Protein AF-A0A975DLK1-F1 (afdb_monomer)

pLDDT: mean 75.95, std 11.39, range [41.94, 92.88]

Foldseek 3Di:
DDPVVVVVVVVVVLVVVLVVVLVVLVVVQPDVVVLVVVVVVVVVVVVVCCVVPVVLVVDPVSVVVVVVVVVVSVVVVVVSVVSNVVSVVVNVVSVD

Radius of gyration: 23.78 Å; Cα contacts (8 Å, |Δi|>4): 17; chains: 1; bounding box: 50×14×73 Å

Mean predicted aligned error: 11.83 Å

Structure (mmCIF, N/CA/C/O backbone):
data_AF-A0A975DLK1-F1
#
_entry.id   AF-A0A975DLK1-F1
#
loop_
_atom_site.group_PDB
_atom_site.id
_atom_site.type_symbol
_atom_site.label_atom_id
_atom_site.label_alt_id
_atom_site.label_comp_id
_atom_site.label_asym_id
_atom_site.label_entity_id
_atom_site.label_seq_id
_atom_site.pdbx_PDB_ins_code
_atom_site.Cartn_x
_atom_site.Cartn_y
_atom_site.Cartn_z
_atom_site.occupancy
_atom_site.B_iso_or_equiv
_atom_site.auth_seq_id
_atom_site.auth_comp_id
_atom_site.auth_asym_id
_atom_site.auth_atom_id
_atom_site.pdbx_PDB_model_num
ATOM 1 N N . MET A 1 1 ? -32.291 2.868 49.845 1.00 41.94 1 MET A N 1
ATOM 2 C CA . MET A 1 1 ? -31.581 3.753 48.899 1.00 41.94 1 MET A CA 1
ATOM 3 C C . MET A 1 1 ? -30.773 2.830 48.024 1.00 41.94 1 MET A C 1
ATOM 5 O O . MET A 1 1 ? -29.782 2.279 48.485 1.00 41.94 1 MET A O 1
ATOM 9 N N . ASP A 1 2 ? -31.329 2.544 46.852 1.00 47.72 2 ASP A N 1
ATOM 10 C CA . ASP A 1 2 ? -30.982 1.384 46.041 1.00 47.72 2 ASP A CA 1
ATOM 11 C C . ASP A 1 2 ? -29.667 1.603 45.308 1.00 47.72 2 ASP A C 1
ATOM 13 O O . ASP A 1 2 ? -29.549 2.458 44.430 1.00 47.72 2 ASP A O 1
ATOM 17 N N . VAL A 1 3 ? -28.675 0.805 45.696 1.00 53.81 3 VAL A N 1
ATOM 18 C CA . VAL A 1 3 ? -27.354 0.719 45.062 1.00 53.81 3 VAL A CA 1
ATOM 19 C C . VAL A 1 3 ? -27.501 0.462 43.548 1.00 53.81 3 VAL A C 1
ATOM 21 O O . VAL A 1 3 ? -26.759 1.028 42.748 1.00 53.81 3 VAL A O 1
ATOM 24 N N . GLU A 1 4 ? -28.567 -0.240 43.141 1.00 53.50 4 GLU A N 1
ATOM 25 C CA . GLU A 1 4 ? -28.936 -0.511 41.743 1.00 53.50 4 GLU A CA 1
ATOM 26 C C . GLU A 1 4 ? -29.233 0.747 40.903 1.00 53.50 4 GLU A C 1
ATOM 28 O O . GLU A 1 4 ? -28.996 0.756 39.694 1.00 53.50 4 GLU A O 1
ATOM 33 N N . HIS A 1 5 ? -29.724 1.838 41.505 1.00 50.31 5 HIS A N 1
ATOM 34 C CA . HIS A 1 5 ? -30.007 3.085 40.777 1.00 50.31 5 HIS A CA 1
ATOM 35 C C . HIS A 1 5 ? -28.762 3.949 40.538 1.00 50.3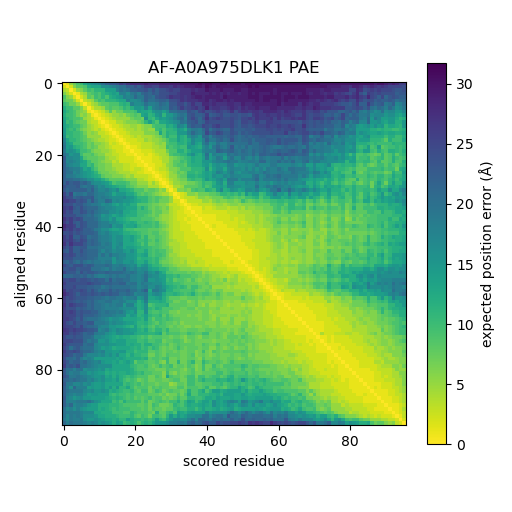1 5 HIS A C 1
ATOM 37 O O . HIS A 1 5 ? -28.789 4.829 39.678 1.00 50.31 5 HIS A O 1
ATOM 43 N N . ILE A 1 6 ? -27.664 3.684 41.253 1.00 53.56 6 ILE A N 1
ATOM 44 C CA . ILE A 1 6 ? -26.379 4.379 41.084 1.00 53.56 6 ILE A CA 1
ATOM 45 C C . ILE A 1 6 ? -25.476 3.610 40.106 1.00 53.56 6 ILE A C 1
ATOM 47 O O . ILE A 1 6 ? -24.743 4.222 39.332 1.00 53.56 6 ILE A O 1
ATOM 51 N N . GLU A 1 7 ? -25.573 2.281 40.064 1.00 55.41 7 GLU A N 1
ATOM 52 C CA . GLU A 1 7 ? -24.777 1.437 39.162 1.00 55.41 7 GLU A CA 1
ATOM 53 C C . GLU A 1 7 ? -25.205 1.545 37.692 1.00 55.41 7 GLU A C 1
ATOM 55 O O . GLU A 1 7 ? -24.357 1.586 36.798 1.00 55.41 7 GLU A O 1
ATOM 60 N N . ALA A 1 8 ? -26.508 1.664 37.420 1.00 58.56 8 ALA A N 1
ATOM 61 C CA . ALA A 1 8 ? -27.032 1.795 36.061 1.00 58.56 8 ALA A CA 1
ATOM 62 C C . ALA A 1 8 ? -26.461 3.002 35.274 1.00 58.56 8 ALA A C 1
ATOM 64 O O . ALA A 1 8 ? -25.985 2.798 34.154 1.00 58.56 8 ALA A O 1
ATOM 65 N N . PRO A 1 9 ? -26.439 4.245 35.803 1.00 60.88 9 PRO A N 1
ATOM 66 C CA . PRO A 1 9 ? -25.856 5.382 35.088 1.00 60.88 9 PRO A CA 1
ATOM 67 C C . PRO A 1 9 ? -24.333 5.273 34.921 1.00 60.88 9 PRO A C 1
ATOM 69 O O . PRO A 1 9 ? -23.816 5.700 33.889 1.00 60.88 9 PRO A O 1
ATOM 72 N N . ILE A 1 10 ? -23.616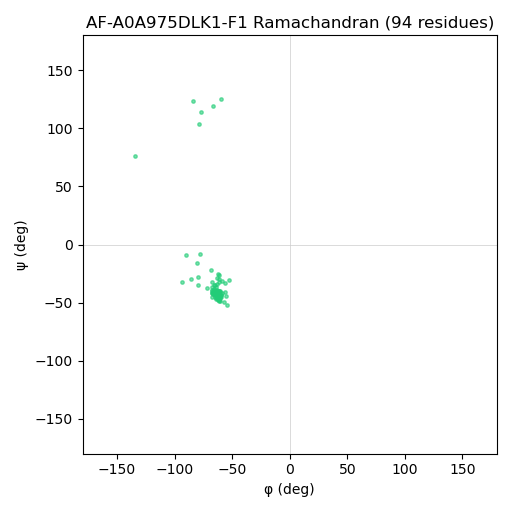 4.658 35.868 1.00 61.31 10 ILE A N 1
ATOM 73 C CA . ILE A 1 10 ? -22.161 4.435 35.772 1.00 61.31 10 ILE A CA 1
ATOM 74 C C . ILE A 1 10 ? -21.845 3.431 34.653 1.00 61.31 10 ILE A C 1
ATOM 76 O O . ILE A 1 10 ? -20.994 3.699 33.804 1.00 61.31 10 ILE A O 1
ATOM 80 N N . LEU A 1 11 ? -22.593 2.327 34.584 1.00 61.66 11 LEU A N 1
ATOM 81 C CA . LEU A 1 11 ? -22.468 1.310 33.534 1.00 61.66 11 LEU A CA 1
ATOM 82 C C . LEU A 1 11 ? -22.818 1.852 32.141 1.00 61.66 11 LEU A C 1
ATOM 84 O O . LEU A 1 11 ? -22.192 1.479 31.147 1.00 61.66 11 LEU A O 1
ATOM 88 N N . ILE A 1 12 ? -23.811 2.741 32.046 1.00 63.69 12 ILE A N 1
ATOM 89 C CA . ILE A 1 12 ? -24.166 3.410 30.786 1.00 63.69 12 ILE A CA 1
ATOM 90 C C . ILE A 1 12 ? -23.046 4.363 30.357 1.00 63.69 12 ILE A C 1
ATOM 92 O O . ILE A 1 12 ? -22.681 4.382 29.181 1.00 63.69 12 ILE A O 1
ATOM 96 N N . HIS A 1 13 ? -22.461 5.107 31.297 1.00 69.38 13 HIS A N 1
ATOM 97 C CA . HIS A 1 13 ? -21.377 6.039 31.007 1.00 69.38 13 HIS A CA 1
ATOM 98 C C 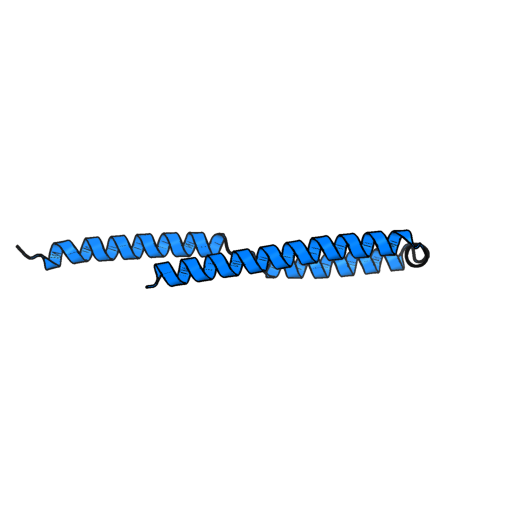. HIS A 1 13 ? -20.091 5.317 30.575 1.00 69.38 13 HIS A C 1
ATOM 100 O O . HIS A 1 13 ? -19.448 5.728 29.608 1.00 69.38 13 HIS A O 1
ATOM 106 N N . GLU A 1 14 ? -19.750 4.187 31.204 1.00 68.19 14 GLU A N 1
ATOM 107 C CA . GLU A 1 14 ? -18.653 3.323 30.749 1.00 68.19 14 GLU A CA 1
ATOM 108 C C . GLU A 1 14 ? -18.899 2.758 29.348 1.00 68.19 14 GLU A C 1
ATOM 110 O O . GLU A 1 14 ? -17.997 2.785 28.509 1.00 68.19 14 GLU A O 1
ATOM 115 N N . LYS A 1 15 ? -20.120 2.290 29.055 1.00 66.81 15 LYS A N 1
ATOM 116 C CA . LYS A 1 15 ? -20.476 1.790 27.718 1.00 66.81 15 LYS A CA 1
ATOM 117 C C . LYS A 1 15 ? -20.381 2.874 26.647 1.00 66.81 15 LYS A C 1
ATOM 119 O O . LYS A 1 15 ? -19.844 2.602 25.576 1.00 66.81 15 LYS A O 1
ATOM 124 N N . GLN A 1 16 ? -20.836 4.092 26.937 1.00 70.69 16 GLN A N 1
ATOM 125 C CA . GLN A 1 16 ? -20.713 5.236 26.026 1.00 70.69 16 GLN A CA 1
ATOM 126 C C . GLN A 1 16 ? -19.249 5.610 25.783 1.00 70.69 16 GLN A C 1
ATOM 128 O O . GLN A 1 16 ? -18.845 5.839 24.646 1.00 70.69 16 GLN A O 1
ATOM 133 N N . LYS A 1 17 ? -18.424 5.606 26.834 1.00 71.56 17 LYS A N 1
ATOM 134 C CA . LYS A 1 17 ? -16.989 5.889 26.727 1.00 71.56 17 LYS A CA 1
ATOM 135 C C . LYS A 1 17 ? -16.257 4.813 25.918 1.00 71.56 17 LYS A C 1
ATOM 137 O O . LYS A 1 17 ? -15.421 5.141 25.080 1.00 71.56 17 LYS A O 1
ATOM 142 N N . LYS A 1 18 ? -16.616 3.536 26.109 1.00 67.88 18 LYS A N 1
ATOM 143 C CA . LYS A 1 18 ? -16.122 2.423 25.286 1.00 67.88 18 LYS A CA 1
ATOM 144 C C . LYS A 1 18 ? -16.562 2.566 23.820 1.00 67.88 18 LYS A C 1
ATOM 146 O O . LYS A 1 18 ? -15.755 2.331 22.928 1.00 67.88 18 LYS A O 1
ATOM 151 N N . GLN A 1 19 ? -17.798 2.991 23.554 1.00 65.56 19 GLN A N 1
ATOM 152 C CA . GLN A 1 19 ? -18.286 3.234 22.190 1.00 65.56 19 GLN A CA 1
ATOM 153 C C . GLN A 1 19 ? -17.555 4.386 21.489 1.00 65.56 19 GLN A C 1
ATOM 155 O O . GLN A 1 19 ? -17.147 4.213 20.346 1.00 65.56 19 GLN A O 1
ATOM 160 N N . ALA A 1 20 ? -17.317 5.504 22.177 1.00 73.50 20 ALA A N 1
ATOM 161 C CA . ALA A 1 20 ? -16.555 6.625 21.622 1.00 73.50 20 ALA A CA 1
ATOM 162 C C . ALA A 1 20 ? -15.112 6.219 21.266 1.00 73.50 20 ALA A C 1
ATOM 164 O O . ALA A 1 20 ? -14.613 6.550 20.194 1.00 73.50 20 ALA A O 1
ATOM 165 N N . LEU A 1 21 ? -14.465 5.420 22.125 1.00 67.94 21 LEU A N 1
ATOM 166 C CA . LEU A 1 21 ? -13.138 4.858 21.851 1.00 67.94 21 LEU A CA 1
ATOM 167 C C . LEU A 1 21 ? -13.151 3.919 20.638 1.00 67.94 21 LEU A C 1
ATOM 169 O O . LEU A 1 21 ? -12.244 3.960 19.812 1.00 67.94 21 LEU A O 1
ATOM 173 N N . VAL A 1 22 ? -14.183 3.084 20.507 1.00 69.19 22 VAL A N 1
ATOM 174 C CA . VAL A 1 22 ? -14.378 2.221 19.334 1.00 69.19 22 VAL A CA 1
ATOM 175 C C . VAL A 1 22 ? -14.508 3.038 18.048 1.00 69.19 22 VAL A C 1
ATOM 177 O O . VAL A 1 22 ? -13.884 2.684 17.049 1.00 69.19 22 VAL A O 1
ATOM 180 N N . GLU A 1 23 ? -15.269 4.130 18.072 1.00 71.69 23 GLU A N 1
ATOM 181 C CA . GLU A 1 23 ? -15.423 5.037 16.931 1.00 71.69 23 GLU A CA 1
ATOM 182 C C . GLU A 1 23 ? -14.097 5.700 16.538 1.00 71.69 23 GLU A C 1
ATOM 184 O O . GLU A 1 23 ? -13.745 5.723 15.357 1.00 71.69 23 GLU A O 1
ATOM 189 N N . GLU A 1 24 ? -13.308 6.166 17.511 1.00 71.06 24 GLU A N 1
ATOM 190 C CA . GLU A 1 24 ? -11.964 6.699 17.253 1.00 71.06 24 GLU A CA 1
ATOM 191 C C . GLU A 1 24 ? -11.035 5.636 16.642 1.00 71.06 24 GLU A C 1
ATOM 193 O O . GLU A 1 24 ? -10.284 5.916 15.703 1.00 71.06 24 GLU A O 1
ATOM 198 N N . PHE A 1 25 ? -11.111 4.386 17.108 1.00 67.25 25 PHE A N 1
ATOM 199 C CA . PHE A 1 25 ? -10.335 3.282 16.538 1.00 67.25 25 PHE A CA 1
ATOM 200 C C . PHE A 1 25 ? -10.766 2.914 15.115 1.00 67.25 25 PHE A C 1
ATOM 202 O O . PHE A 1 25 ? -9.907 2.591 14.288 1.00 67.25 25 PHE A O 1
ATOM 209 N N . GLU A 1 26 ? -12.063 2.971 14.801 1.00 67.00 26 GLU A N 1
ATOM 210 C CA . GLU A 1 26 ? -12.545 2.783 13.431 1.00 67.00 26 GLU A CA 1
ATOM 211 C C . GLU A 1 26 ? -12.050 3.891 12.500 1.00 67.00 26 GLU A C 1
ATOM 213 O O . GLU A 1 26 ? -11.616 3.590 11.385 1.00 67.00 26 GLU A O 1
ATOM 218 N N . GLN A 1 27 ? -12.028 5.146 12.959 1.00 70.25 27 GLN A N 1
ATOM 219 C CA . GLN A 1 27 ? -11.476 6.262 12.185 1.00 70.25 27 GLN A CA 1
ATOM 220 C C . GLN A 1 27 ? -9.968 6.121 11.938 1.00 70.25 27 GLN A C 1
ATOM 222 O O . GLN A 1 27 ? -9.476 6.472 10.865 1.00 70.25 27 GLN A O 1
ATOM 227 N N . LEU A 1 28 ? -9.228 5.563 12.900 1.00 67.44 28 LEU A N 1
ATOM 228 C CA . LEU A 1 28 ? -7.787 5.308 12.789 1.00 67.44 28 LEU A CA 1
ATOM 229 C C . LEU A 1 28 ? -7.446 4.073 11.942 1.00 67.44 28 LEU A C 1
ATOM 231 O O . LEU A 1 28 ? -6.268 3.831 11.652 1.00 67.44 28 LEU A O 1
ATOM 235 N N . ARG A 1 29 ? -8.441 3.275 11.537 1.00 66.12 29 ARG A N 1
ATOM 236 C CA . ARG A 1 29 ? -8.215 2.053 10.769 1.00 66.12 29 ARG A CA 1
ATOM 237 C C . ARG A 1 29 ? -7.668 2.402 9.380 1.00 66.12 29 ARG A C 1
ATOM 239 O O . ARG A 1 29 ? -8.356 3.057 8.594 1.00 66.12 29 ARG A O 1
ATOM 246 N N . PRO A 1 30 ? -6.458 1.943 9.011 1.00 63.94 30 PRO A N 1
ATOM 247 C CA . PRO A 1 30 ? -5.910 2.241 7.699 1.00 63.94 30 PRO A CA 1
ATOM 248 C C . PRO A 1 30 ? -6.824 1.718 6.583 1.00 63.94 30 PRO A C 1
ATOM 250 O O . PRO A 1 30 ? -7.189 0.540 6.523 1.00 63.94 30 PRO A O 1
ATOM 253 N N . ASN A 1 31 ? -7.199 2.634 5.691 1.00 68.56 31 ASN A N 1
ATOM 254 C CA . ASN A 1 31 ? -8.251 2.434 4.707 1.00 68.56 31 ASN A CA 1
ATOM 255 C C . ASN A 1 31 ? -7.745 1.593 3.521 1.00 68.56 31 ASN A C 1
ATOM 257 O O . ASN A 1 31 ? -7.039 2.086 2.637 1.00 68.56 31 ASN A O 1
ATOM 261 N N . TRP A 1 32 ? -8.118 0.311 3.480 1.00 66.81 32 TRP A N 1
ATOM 262 C CA . TRP A 1 32 ? -7.682 -0.630 2.434 1.00 66.81 32 TRP A CA 1
ATOM 263 C C . TRP A 1 32 ? -8.078 -0.159 1.024 1.00 66.81 32 TRP A C 1
ATOM 265 O O . TRP A 1 32 ? -7.334 -0.372 0.067 1.00 66.81 32 TRP A O 1
ATOM 275 N N . LYS A 1 33 ? -9.203 0.562 0.898 1.00 73.12 33 LYS A N 1
ATOM 276 C CA . LYS A 1 33 ? -9.666 1.150 -0.371 1.00 73.12 33 LYS A CA 1
ATOM 277 C C . LYS A 1 33 ? -8.657 2.151 -0.938 1.00 73.12 33 LYS A C 1
ATOM 279 O O . LYS A 1 33 ? -8.389 2.135 -2.135 1.00 73.12 33 LYS A O 1
ATOM 284 N N . GLY A 1 34 ? -8.058 2.973 -0.074 1.00 73.50 34 GLY A N 1
ATOM 285 C CA . GLY A 1 34 ? -7.032 3.937 -0.471 1.00 73.50 34 GLY A CA 1
ATOM 286 C C . GLY A 1 34 ? -5.761 3.251 -0.968 1.00 73.50 34 GLY A C 1
ATOM 287 O O . GLY A 1 34 ? -5.182 3.670 -1.967 1.00 73.50 34 GLY A O 1
ATOM 288 N N . ASN A 1 35 ? -5.365 2.148 -0.325 1.00 73.06 35 ASN A N 1
ATOM 289 C CA . ASN A 1 35 ? -4.203 1.381 -0.766 1.00 73.06 35 ASN A CA 1
ATOM 290 C C . ASN A 1 35 ? -4.454 0.694 -2.119 1.00 73.06 35 ASN A C 1
ATOM 292 O O . ASN A 1 35 ? -3.596 0.750 -2.993 1.00 73.06 35 ASN A O 1
ATOM 296 N N . LEU A 1 36 ? -5.646 0.119 -2.322 1.00 78.06 36 LEU A N 1
ATOM 297 C CA . LEU A 1 36 ? -6.036 -0.496 -3.594 1.00 78.06 36 LEU A CA 1
ATOM 298 C C . LEU A 1 36 ? -6.034 0.526 -4.741 1.00 78.06 36 LEU A C 1
ATOM 300 O O . LEU A 1 36 ? -5.457 0.267 -5.795 1.00 78.06 36 LEU A O 1
ATOM 304 N N . LEU A 1 37 ? -6.626 1.705 -4.520 1.00 84.56 37 LEU A N 1
ATOM 305 C CA . LEU A 1 37 ? -6.658 2.783 -5.510 1.00 84.56 37 LEU A CA 1
ATOM 306 C C . LEU A 1 37 ? -5.241 3.252 -5.872 1.00 84.56 37 LEU A C 1
ATOM 308 O O . LEU A 1 37 ? -4.940 3.462 -7.045 1.00 84.56 37 LEU A O 1
ATOM 312 N N . ARG A 1 38 ? -4.349 3.357 -4.877 1.00 80.44 38 ARG A N 1
ATOM 313 C CA . ARG A 1 38 ? -2.941 3.720 -5.082 1.00 80.44 38 ARG A CA 1
ATOM 314 C C . ARG A 1 38 ? -2.198 2.666 -5.910 1.00 80.44 38 ARG A C 1
ATOM 316 O O . ARG A 1 38 ? -1.457 3.038 -6.813 1.00 80.44 38 ARG A O 1
ATOM 323 N N . THR A 1 39 ? -2.426 1.373 -5.662 1.00 81.00 39 THR A N 1
ATOM 324 C CA . THR A 1 39 ? -1.826 0.283 -6.453 1.00 81.00 39 THR A CA 1
ATOM 325 C C . THR A 1 39 ? -2.309 0.296 -7.902 1.00 81.00 39 THR A C 1
ATOM 327 O O . THR A 1 39 ? -1.491 0.226 -8.816 1.00 81.00 39 THR A O 1
ATOM 330 N N . VAL A 1 40 ? -3.618 0.436 -8.129 1.00 87.88 40 VAL A N 1
ATOM 331 C CA . VAL A 1 40 ? -4.184 0.522 -9.487 1.00 87.88 40 VAL A CA 1
ATOM 332 C C . VAL A 1 40 ? -3.659 1.763 -10.212 1.00 87.88 40 VAL A C 1
ATOM 334 O O . VAL A 1 40 ? -3.222 1.665 -11.356 1.00 87.88 40 VAL A O 1
ATOM 337 N N . GLY A 1 41 ? -3.625 2.915 -9.536 1.00 89.19 41 GLY A N 1
ATOM 338 C CA . GLY A 1 41 ? -3.072 4.153 -10.087 1.00 89.19 41 GLY A CA 1
ATOM 339 C C . GLY A 1 41 ? -1.594 4.032 -10.460 1.00 89.19 41 GLY A C 1
ATOM 340 O O . GLY A 1 41 ? -1.189 4.501 -11.524 1.00 89.19 41 GLY A O 1
ATOM 341 N N . MET A 1 42 ? -0.795 3.350 -9.636 1.00 86.25 42 MET A N 1
ATOM 342 C CA . MET A 1 42 ? 0.612 3.083 -9.932 1.00 86.25 42 MET A CA 1
ATOM 343 C C . MET A 1 42 ? 0.769 2.190 -11.170 1.00 86.25 42 MET A C 1
ATOM 345 O O . MET A 1 42 ? 1.549 2.531 -12.055 1.00 86.25 42 MET A O 1
ATOM 349 N N . LEU A 1 43 ? 0.001 1.099 -11.281 1.00 87.62 43 LEU A N 1
ATOM 350 C CA . LEU A 1 43 ? 0.044 0.204 -12.446 1.00 87.62 43 LEU A CA 1
ATOM 351 C C . LEU A 1 43 ? -0.369 0.915 -13.740 1.00 87.62 43 LEU A C 1
ATOM 353 O O . LEU A 1 43 ? 0.298 0.765 -14.760 1.00 87.62 43 LEU A O 1
ATOM 357 N N . MET A 1 44 ? -1.425 1.729 -13.691 1.00 92.88 44 MET A N 1
ATOM 358 C CA . MET A 1 44 ? -1.868 2.538 -14.831 1.00 92.88 44 MET A CA 1
ATOM 359 C C . MET A 1 44 ? -0.814 3.564 -15.253 1.00 92.88 44 MET A C 1
ATOM 361 O O . MET A 1 44 ? -0.530 3.700 -16.441 1.00 92.88 44 MET A O 1
ATOM 365 N N . SER A 1 45 ? -0.199 4.254 -14.288 1.00 88.31 45 SER A N 1
ATOM 366 C CA . SER A 1 45 ? 0.877 5.217 -14.561 1.00 88.31 45 SER A CA 1
ATOM 367 C C . SER A 1 45 ? 2.086 4.529 -15.195 1.00 88.31 45 SER A C 1
ATOM 369 O O . SER A 1 45 ? 2.660 5.034 -16.155 1.00 88.31 45 SER A O 1
ATOM 371 N N . MET A 1 46 ? 2.433 3.340 -14.697 1.00 84.94 46 MET A N 1
ATOM 372 C CA . MET A 1 46 ? 3.500 2.508 -15.242 1.00 84.94 46 MET A CA 1
ATOM 373 C C . MET A 1 46 ? 3.207 2.110 -16.696 1.00 84.94 46 MET A C 1
ATOM 375 O O . MET A 1 46 ? 4.060 2.274 -17.563 1.00 84.94 46 MET A O 1
ATOM 379 N N . ALA A 1 47 ? 1.989 1.638 -16.976 1.00 88.75 47 ALA A N 1
ATOM 380 C CA . ALA A 1 47 ? 1.564 1.245 -18.318 1.00 88.75 47 ALA A CA 1
ATOM 381 C C . ALA A 1 47 ? 1.593 2.425 -19.305 1.00 88.75 47 ALA A C 1
ATOM 383 O O . ALA A 1 47 ? 2.086 2.276 -20.421 1.00 88.75 47 ALA A O 1
ATOM 384 N N . LEU A 1 48 ? 1.135 3.608 -18.879 1.00 92.25 48 LEU A N 1
ATOM 385 C CA . LEU A 1 48 ? 1.206 4.838 -19.673 1.00 92.25 48 LEU A CA 1
ATOM 386 C C . LEU A 1 48 ? 2.648 5.244 -19.996 1.00 92.25 48 LEU A C 1
ATOM 388 O O . LEU A 1 48 ? 2.941 5.598 -21.136 1.00 92.25 48 LEU A O 1
ATOM 392 N N . LEU A 1 49 ? 3.550 5.175 -19.012 1.00 87.19 49 LEU A N 1
ATOM 393 C CA . LEU A 1 49 ? 4.963 5.498 -19.214 1.00 87.19 49 LEU A CA 1
ATOM 394 C C . LEU A 1 49 ? 5.634 4.541 -20.199 1.00 87.19 49 LEU A C 1
ATOM 396 O O . LEU A 1 49 ? 6.365 4.999 -21.069 1.00 87.19 49 LEU A O 1
ATOM 400 N N . VAL A 1 50 ? 5.355 3.239 -20.100 1.00 87.06 50 VAL A N 1
ATOM 401 C CA . VAL A 1 50 ? 5.888 2.237 -21.037 1.00 87.06 50 VAL A CA 1
ATOM 402 C C . VAL A 1 50 ? 5.333 2.439 -22.446 1.00 87.06 50 VAL A C 1
ATOM 404 O O . VAL A 1 50 ? 6.069 2.293 -23.417 1.00 87.06 50 VAL A O 1
ATOM 407 N N . TRP A 1 51 ? 4.055 2.802 -22.570 1.00 89.81 51 TRP A N 1
ATOM 408 C CA . TRP A 1 51 ? 3.438 3.076 -23.866 1.00 89.81 51 TRP A CA 1
ATOM 409 C C . TRP A 1 51 ? 4.018 4.328 -24.541 1.00 89.81 51 TRP A C 1
ATOM 411 O O . TRP A 1 51 ? 4.276 4.310 -25.741 1.00 89.81 51 TRP A O 1
ATOM 421 N N . MET A 1 52 ? 4.255 5.398 -23.777 1.00 91.75 52 MET A N 1
ATOM 422 C CA . MET A 1 52 ? 4.786 6.662 -24.300 1.00 91.75 52 MET A CA 1
ATOM 423 C C . MET A 1 52 ? 6.308 6.626 -24.524 1.00 91.75 52 MET A C 1
ATOM 425 O O . MET A 1 52 ? 6.800 7.226 -25.476 1.00 91.75 52 MET A O 1
ATOM 429 N N . TYR A 1 53 ? 7.051 5.923 -23.667 1.00 88.69 53 TYR A N 1
ATOM 430 C CA . TYR A 1 53 ? 8.512 5.840 -23.697 1.00 88.69 53 TYR A CA 1
ATOM 431 C C . TYR A 1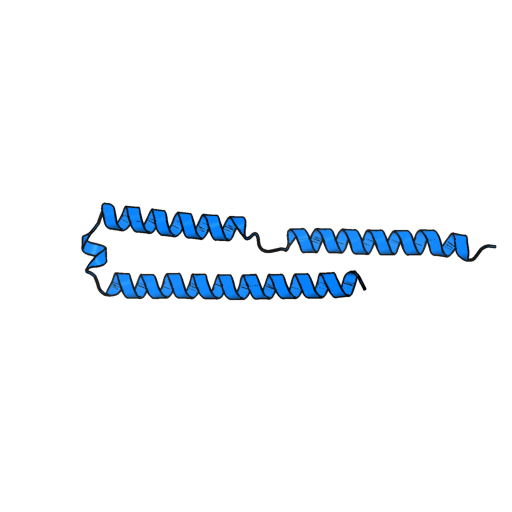 53 ? 8.982 4.384 -23.529 1.00 88.69 53 TYR A C 1
ATOM 433 O O . TYR A 1 53 ? 9.474 4.000 -22.461 1.00 88.69 53 TYR A O 1
ATOM 441 N N . PRO A 1 54 ? 8.872 3.554 -24.581 1.00 84.25 54 PRO A N 1
ATOM 442 C CA . PRO A 1 54 ? 9.214 2.131 -24.504 1.00 84.25 54 PRO A CA 1
ATOM 443 C C . PRO A 1 54 ? 10.695 1.884 -24.173 1.00 84.25 54 PRO A C 1
ATOM 445 O O . PRO A 1 54 ? 11.040 0.875 -23.560 1.00 84.25 54 PRO A O 1
ATOM 448 N N . GLU A 1 55 ? 11.576 2.835 -24.493 1.00 85.69 55 GLU A N 1
ATOM 449 C CA . GLU A 1 55 ? 13.015 2.764 -24.213 1.00 85.69 55 GLU A CA 1
ATOM 450 C C . GLU A 1 55 ? 13.346 2.669 -22.715 1.00 85.69 55 GLU A C 1
ATOM 452 O O . GLU A 1 55 ? 14.368 2.090 -22.342 1.00 85.69 55 GLU A O 1
ATOM 457 N N . ILE A 1 56 ? 12.467 3.170 -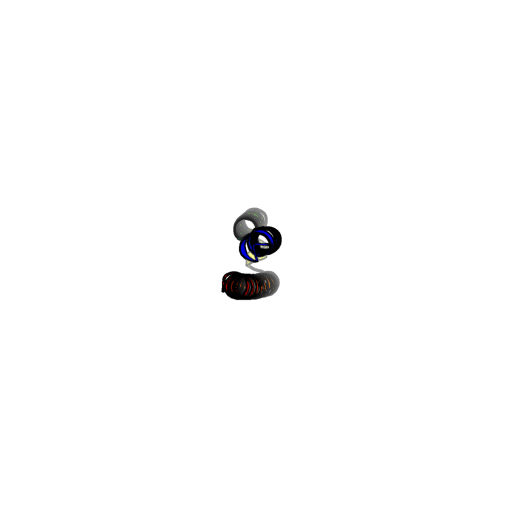21.838 1.00 82.56 56 ILE A N 1
ATOM 458 C CA . ILE A 1 56 ? 12.655 3.123 -20.380 1.00 82.56 56 ILE A CA 1
ATOM 459 C C . ILE A 1 56 ? 12.729 1.673 -19.885 1.00 82.56 56 ILE A C 1
ATOM 461 O O . ILE A 1 56 ? 13.475 1.376 -18.949 1.00 82.56 56 ILE A O 1
ATOM 465 N N . VAL A 1 57 ? 12.020 0.746 -20.537 1.00 80.56 57 VAL A N 1
ATOM 466 C CA . VAL A 1 57 ? 12.024 -0.681 -20.175 1.00 80.56 57 VAL A CA 1
ATOM 467 C C . VAL A 1 57 ? 13.376 -1.331 -20.470 1.00 80.56 57 VAL A C 1
ATOM 469 O O . VAL A 1 57 ? 13.728 -2.334 -19.864 1.00 80.56 57 VAL A O 1
ATOM 472 N N . HIS A 1 58 ? 14.187 -0.763 -21.357 1.00 82.81 58 HIS A N 1
ATOM 473 C CA . HIS A 1 58 ? 15.506 -1.312 -21.666 1.00 82.81 58 HIS A CA 1
ATOM 474 C C . HIS A 1 58 ? 16.617 -0.752 -20.768 1.00 82.81 58 HIS A C 1
ATOM 476 O O . HIS A 1 58 ? 17.730 -1.276 -20.776 1.00 82.81 58 HIS A O 1
ATOM 482 N N . GLN A 1 59 ? 16.334 0.275 -19.961 1.00 86.50 59 GLN A N 1
ATOM 483 C CA . GLN A 1 59 ? 17.327 0.885 -19.082 1.00 86.50 59 GLN A CA 1
ATOM 484 C C . GLN A 1 59 ? 17.454 0.118 -17.753 1.00 86.50 59 GLN A C 1
ATOM 486 O O . GLN A 1 59 ? 16.485 0.034 -17.007 1.00 86.50 59 GLN A O 1
ATOM 491 N N . PRO A 1 60 ? 18.6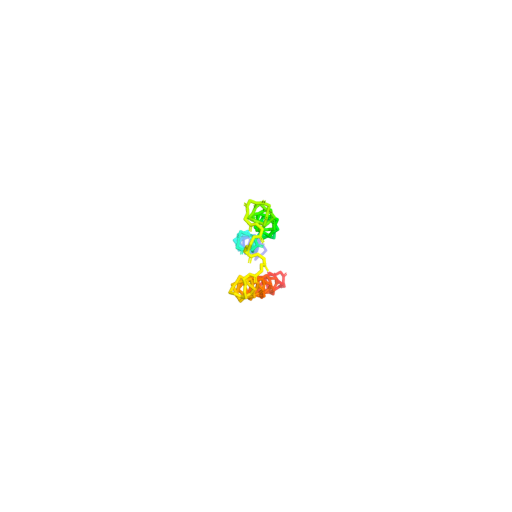48 -0.360 -17.360 1.00 85.44 60 PRO A N 1
ATOM 492 C CA . PRO A 1 60 ? 18.850 -1.065 -16.087 1.00 85.44 60 PRO A CA 1
ATOM 493 C C . PRO A 1 60 ? 18.410 -0.256 -14.854 1.00 85.44 60 PRO A C 1
ATOM 495 O O . PRO A 1 60 ? 17.919 -0.809 -13.871 1.00 85.44 60 PRO A O 1
ATOM 498 N N . ILE A 1 61 ? 18.553 1.070 -14.920 1.00 86.50 61 ILE A N 1
ATOM 499 C CA . ILE A 1 61 ? 18.175 2.005 -13.852 1.00 86.50 61 ILE A CA 1
ATOM 500 C C . ILE A 1 61 ? 16.670 1.986 -13.570 1.00 86.50 61 ILE A C 1
ATOM 502 O O . ILE A 1 61 ? 16.275 2.120 -12.411 1.00 86.50 61 ILE A O 1
ATOM 506 N N . SER A 1 62 ? 15.825 1.776 -14.584 1.00 83.62 62 SER A N 1
ATOM 507 C CA . SER A 1 62 ? 14.372 1.749 -14.387 1.00 83.62 62 SER A CA 1
ATOM 508 C C . SER A 1 62 ? 13.945 0.555 -13.528 1.00 83.62 62 SER A C 1
ATOM 510 O O . SER A 1 62 ? 13.073 0.696 -12.671 1.00 83.62 62 SER A O 1
ATOM 512 N N . TYR A 1 63 ? 14.628 -0.586 -13.662 1.00 85.56 63 TYR A N 1
ATOM 513 C CA . TYR A 1 63 ? 14.415 -1.771 -12.829 1.00 85.56 63 TYR A CA 1
ATOM 514 C C . TYR A 1 63 ? 14.839 -1.562 -11.373 1.00 85.56 63 TYR A C 1
ATOM 516 O O . TYR A 1 63 ? 14.139 -1.998 -10.461 1.00 85.56 63 TYR A O 1
ATOM 524 N N . VAL A 1 64 ? 15.948 -0.856 -11.131 1.00 88.31 64 VAL A N 1
ATOM 525 C CA . VAL A 1 64 ? 16.378 -0.503 -9.765 1.00 88.31 64 VAL A CA 1
ATOM 526 C C . VAL A 1 64 ? 15.348 0.412 -9.099 1.00 88.31 64 VAL A C 1
ATOM 528 O O . VAL A 1 64 ? 14.947 0.175 -7.959 1.00 88.31 64 VAL A O 1
ATOM 531 N N . LEU A 1 65 ? 14.868 1.419 -9.832 1.00 85.44 65 LEU A N 1
ATOM 532 C CA . LEU A 1 65 ? 13.798 2.314 -9.387 1.00 85.44 65 LEU A CA 1
ATOM 533 C C . LEU A 1 65 ? 12.509 1.548 -9.077 1.00 85.44 65 LEU A C 1
ATOM 535 O O . LEU A 1 65 ? 11.913 1.749 -8.023 1.00 85.44 65 LEU A O 1
ATOM 539 N N . LEU A 1 66 ? 12.116 0.623 -9.950 1.00 84.25 66 LEU A N 1
ATOM 540 C CA . LEU A 1 66 ? 10.980 -0.270 -9.742 1.00 84.25 66 LEU A CA 1
ATOM 541 C C . LEU A 1 66 ? 11.090 -1.042 -8.428 1.00 84.25 66 LEU A C 1
ATOM 543 O O . LEU A 1 66 ? 10.168 -1.002 -7.615 1.00 84.25 66 LEU A O 1
ATOM 547 N N . ILE A 1 67 ? 12.222 -1.710 -8.201 1.00 87.94 67 ILE A N 1
ATOM 548 C CA . ILE A 1 67 ? 12.461 -2.494 -6.985 1.00 87.94 67 ILE A CA 1
ATOM 549 C C . ILE A 1 67 ? 12.360 -1.606 -5.741 1.00 87.94 67 ILE A C 1
ATOM 551 O O . ILE A 1 67 ? 11.729 -2.007 -4.764 1.00 87.94 67 ILE A O 1
ATOM 555 N N . LEU A 1 68 ? 12.910 -0.389 -5.778 1.00 88.25 68 LEU A N 1
ATOM 556 C CA . LEU A 1 68 ? 12.804 0.567 -4.672 1.00 88.25 68 LEU A CA 1
ATOM 557 C C . LEU A 1 68 ? 11.351 0.975 -4.400 1.00 88.25 68 LEU A C 1
ATOM 559 O O . LEU A 1 68 ? 10.915 0.946 -3.248 1.00 88.25 68 LEU A O 1
ATOM 563 N N . ILE A 1 69 ? 10.578 1.304 -5.439 1.00 85.62 69 ILE A N 1
ATOM 564 C CA . ILE A 1 69 ? 9.170 1.696 -5.280 1.00 85.62 69 ILE A CA 1
ATOM 565 C C . ILE A 1 69 ? 8.344 0.526 -4.726 1.00 85.62 69 ILE A C 1
ATOM 567 O O . ILE A 1 69 ? 7.517 0.715 -3.825 1.00 85.62 69 ILE A O 1
ATOM 571 N N . PHE A 1 70 ? 8.585 -0.692 -5.218 1.00 85.44 70 PHE A N 1
ATOM 572 C CA . PHE A 1 70 ? 7.949 -1.898 -4.693 1.00 85.44 70 PHE A CA 1
ATOM 573 C C . PHE A 1 70 ? 8.353 -2.175 -3.243 1.00 85.44 70 PHE A C 1
ATOM 575 O O . PHE A 1 70 ? 7.485 -2.493 -2.433 1.00 85.44 70 PHE A O 1
ATOM 582 N N . GLY A 1 71 ? 9.627 -1.998 -2.888 1.00 87.69 71 GLY A N 1
ATOM 583 C CA . GLY A 1 71 ? 10.129 -2.169 -1.525 1.00 87.69 71 GLY A CA 1
ATOM 584 C C . GLY A 1 71 ? 9.457 -1.221 -0.533 1.00 87.69 71 GLY A C 1
ATOM 585 O O . GLY A 1 71 ? 8.927 -1.668 0.483 1.00 87.69 71 GLY A O 1
ATOM 586 N N . VAL A 1 72 ? 9.384 0.071 -0.865 1.00 86.56 72 VAL A N 1
ATOM 587 C CA . VAL A 1 72 ? 8.686 1.074 -0.041 1.00 86.56 72 VAL A CA 1
ATOM 588 C C . VAL A 1 72 ? 7.192 0.760 0.064 1.00 86.56 72 VAL A C 1
ATOM 590 O O . VAL A 1 72 ? 6.610 0.854 1.142 1.00 86.56 72 VAL A O 1
ATOM 593 N N . SER A 1 73 ? 6.559 0.339 -1.034 1.00 81.88 73 SER A N 1
ATOM 594 C CA . SER A 1 73 ? 5.137 -0.028 -1.030 1.00 81.88 73 SER A CA 1
ATOM 595 C C . SER A 1 73 ? 4.856 -1.261 -0.165 1.00 81.88 73 SER A C 1
ATOM 597 O O . SER A 1 73 ? 3.864 -1.291 0.567 1.00 81.88 73 SER A O 1
ATOM 599 N N . ALA A 1 74 ? 5.729 -2.270 -0.220 1.00 83.50 74 ALA A N 1
ATOM 600 C CA . ALA A 1 74 ? 5.630 -3.474 0.596 1.00 83.50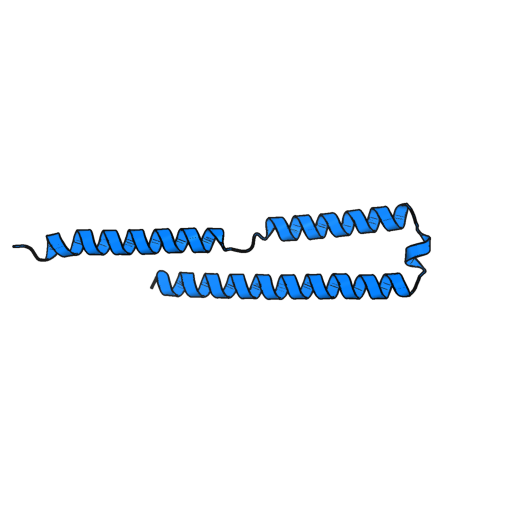 74 ALA A CA 1
ATOM 601 C C . ALA A 1 74 ? 5.836 -3.167 2.084 1.00 83.50 74 ALA A C 1
ATOM 603 O O . ALA A 1 74 ? 5.071 -3.657 2.917 1.00 83.50 74 ALA A O 1
ATOM 604 N N . ASP A 1 75 ? 6.809 -2.316 2.415 1.00 85.81 75 ASP A N 1
ATOM 605 C CA . ASP A 1 75 ? 7.047 -1.865 3.785 1.00 85.81 75 ASP A CA 1
ATOM 606 C C . ASP A 1 75 ? 5.840 -1.089 4.337 1.00 85.81 75 ASP A C 1
ATOM 608 O O . ASP A 1 75 ? 5.299 -1.442 5.387 1.00 85.81 75 ASP A O 1
ATOM 612 N N . LEU A 1 76 ? 5.307 -0.128 3.573 1.00 82.12 76 LEU A N 1
ATOM 613 C CA . LEU A 1 76 ? 4.077 0.589 3.927 1.00 82.12 76 LEU A CA 1
ATOM 614 C C . LEU A 1 76 ? 2.897 -0.365 4.149 1.00 82.12 76 LEU A C 1
ATOM 616 O O . LEU A 1 76 ? 2.127 -0.196 5.098 1.00 82.12 76 LEU A O 1
ATOM 620 N N . HIS A 1 77 ? 2.755 -1.394 3.311 1.00 80.25 77 HIS A N 1
ATOM 621 C CA . HIS A 1 77 ? 1.706 -2.396 3.478 1.00 80.25 77 HIS A CA 1
ATOM 622 C C . HIS A 1 77 ? 1.901 -3.233 4.753 1.00 80.25 77 HIS A C 1
ATOM 624 O O . HIS A 1 77 ? 0.941 -3.469 5.494 1.00 80.25 77 HIS A O 1
ATOM 630 N N . ALA A 1 78 ? 3.134 -3.646 5.056 1.00 82.44 78 ALA A N 1
ATOM 631 C CA . ALA A 1 78 ? 3.464 -4.382 6.273 1.00 82.44 78 ALA A CA 1
ATOM 632 C C . ALA A 1 78 ? 3.199 -3.545 7.535 1.00 82.44 78 ALA A C 1
ATOM 634 O O . ALA A 1 78 ? 2.578 -4.036 8.486 1.00 82.44 78 ALA A O 1
ATOM 635 N N . GLN A 1 79 ? 3.590 -2.268 7.525 1.00 82.31 79 GLN A N 1
ATOM 636 C CA . GLN A 1 79 ? 3.291 -1.321 8.596 1.00 82.31 79 GLN A CA 1
ATOM 637 C C . GLN A 1 79 ? 1.779 -1.141 8.775 1.00 82.31 79 GLN A C 1
ATOM 639 O O . GLN A 1 79 ? 1.268 -1.263 9.889 1.00 82.31 79 GLN A O 1
ATOM 644 N N . SER A 1 80 ? 1.044 -0.957 7.677 1.00 80.69 80 SER A N 1
ATOM 645 C CA . SER A 1 80 ? -0.415 -0.825 7.684 1.00 80.69 80 SER A CA 1
ATOM 646 C C . SER A 1 80 ? -1.103 -2.063 8.279 1.00 80.69 80 SER A C 1
ATOM 648 O O . SER A 1 80 ? -1.973 -1.952 9.147 1.00 80.69 80 SER A O 1
ATOM 650 N N . LYS A 1 81 ? -0.646 -3.269 7.914 1.00 80.50 81 LYS A N 1
ATOM 651 C CA . LYS A 1 81 ? -1.130 -4.534 8.488 1.00 80.50 81 LYS A CA 1
ATOM 652 C C . LYS A 1 81 ? -0.827 -4.642 9.985 1.00 80.50 81 LYS A C 1
ATOM 654 O O . LYS A 1 81 ? -1.666 -5.124 10.747 1.00 80.50 81 LYS A O 1
ATOM 659 N N . ARG A 1 82 ? 0.355 -4.196 10.424 1.00 82.50 82 ARG A N 1
ATOM 660 C CA . ARG A 1 82 ? 0.746 -4.181 11.843 1.00 82.50 82 ARG A CA 1
ATOM 661 C C . ARG A 1 82 ? -0.118 -3.217 12.658 1.00 82.50 82 ARG A C 1
ATOM 663 O O . ARG A 1 82 ? -0.544 -3.587 13.748 1.00 82.50 82 ARG A O 1
ATOM 670 N N . ILE A 1 83 ? -0.401 -2.027 12.126 1.00 80.62 83 ILE A N 1
ATOM 671 C CA . ILE A 1 83 ? -1.305 -1.043 12.740 1.00 80.62 83 ILE A CA 1
ATOM 672 C C . ILE A 1 83 ? -2.712 -1.634 12.868 1.00 80.62 83 ILE A C 1
ATOM 674 O O . ILE A 1 83 ? -3.255 -1.651 13.967 1.00 80.62 83 ILE A O 1
ATOM 678 N N . ASN A 1 84 ? -3.247 -2.231 11.798 1.00 78.88 84 ASN A N 1
ATOM 679 C CA . ASN A 1 84 ? -4.548 -2.907 11.832 1.00 78.88 84 ASN A CA 1
ATOM 680 C C . ASN A 1 84 ? -4.628 -3.990 12.916 1.00 78.88 84 ASN A C 1
ATOM 682 O O . ASN A 1 84 ? -5.613 -4.051 13.643 1.00 78.88 84 ASN A O 1
ATOM 686 N N . LYS A 1 85 ? -3.590 -4.826 13.062 1.00 78.56 85 LYS A N 1
ATOM 687 C CA . LYS A 1 85 ? -3.549 -5.840 14.128 1.00 78.56 85 LYS A CA 1
ATOM 688 C C . LYS A 1 85 ? -3.544 -5.221 15.524 1.00 78.56 85 LYS A C 1
ATOM 690 O O . LYS A 1 85 ? -4.220 -5.736 16.400 1.00 78.56 85 LYS A O 1
ATOM 695 N N . ARG A 1 86 ? -2.789 -4.138 15.736 1.00 79.06 86 ARG A N 1
ATOM 696 C CA . ARG A 1 86 ? -2.752 -3.440 17.032 1.00 79.06 86 ARG A CA 1
ATOM 697 C C . ARG A 1 86 ? -4.110 -2.841 17.380 1.00 79.06 86 ARG A C 1
ATOM 699 O O . ARG A 1 86 ? -4.551 -3.007 18.509 1.00 79.06 86 ARG A O 1
ATOM 706 N N . ILE A 1 87 ? -4.769 -2.208 16.410 1.00 77.44 87 ILE A N 1
ATOM 707 C CA . ILE A 1 87 ? -6.129 -1.684 16.573 1.00 77.44 87 ILE A CA 1
ATOM 708 C C . ILE A 1 87 ? -7.100 -2.826 16.912 1.00 77.44 87 ILE A C 1
ATOM 710 O O . ILE A 1 87 ? -7.860 -2.704 17.863 1.00 77.44 87 ILE A O 1
ATOM 714 N N . ASP A 1 88 ? -7.021 -3.968 16.220 1.00 77.31 88 ASP A N 1
ATOM 715 C CA . ASP A 1 88 ? -7.863 -5.143 16.510 1.00 77.31 88 ASP A CA 1
ATOM 716 C C . ASP A 1 88 ? -7.614 -5.723 17.917 1.00 77.31 88 ASP A C 1
ATOM 718 O O . ASP A 1 88 ? -8.552 -6.103 18.614 1.00 77.31 88 ASP A O 1
ATOM 722 N N . THR A 1 89 ? -6.359 -5.758 18.381 1.00 80.00 89 THR A N 1
ATOM 723 C CA . THR A 1 89 ? -6.035 -6.164 19.759 1.00 80.00 89 THR A CA 1
ATOM 724 C C . THR A 1 89 ? -6.609 -5.187 20.785 1.00 80.00 89 THR A C 1
ATOM 726 O O . THR A 1 89 ? -7.199 -5.629 21.766 1.00 80.00 89 THR A O 1
ATOM 729 N N . LEU A 1 90 ? -6.468 -3.876 20.565 1.00 75.38 90 LEU A N 1
ATOM 730 C CA . LEU A 1 90 ? -7.038 -2.853 21.449 1.00 75.38 90 LEU A CA 1
ATOM 731 C C . LEU A 1 90 ? -8.566 -2.952 21.495 1.00 75.38 90 LEU A C 1
ATOM 733 O O . LEU A 1 90 ? -9.152 -2.882 22.569 1.00 75.38 90 LEU A O 1
ATOM 737 N N . TYR A 1 91 ? -9.197 -3.206 20.349 1.00 71.06 91 TYR A N 1
ATOM 738 C CA . TYR A 1 91 ? -10.633 -3.432 20.255 1.00 71.06 91 TYR A CA 1
ATOM 739 C C . TYR A 1 91 ? -11.081 -4.659 21.063 1.00 71.06 91 TYR A C 1
ATOM 741 O O . TYR A 1 91 ? -12.083 -4.602 21.773 1.00 71.06 91 TYR A O 1
ATOM 749 N N . LYS A 1 92 ? -10.326 -5.765 20.999 1.00 71.94 92 LYS A N 1
ATOM 750 C CA . LYS A 1 92 ? -10.594 -6.971 21.802 1.00 71.94 92 LYS A CA 1
ATOM 751 C C . LYS A 1 92 ? -10.483 -6.702 23.301 1.00 71.94 92 LYS A C 1
ATOM 753 O O . LYS A 1 92 ? -11.407 -7.047 24.025 1.00 71.94 92 LYS A O 1
ATOM 758 N N . LEU A 1 93 ? -9.419 -6.025 23.735 1.00 73.25 93 LEU A N 1
ATOM 759 C CA . LEU A 1 93 ? -9.213 -5.654 25.142 1.00 73.25 93 LEU A CA 1
ATOM 760 C C . LEU A 1 93 ? -10.291 -4.704 25.679 1.00 73.25 93 LEU A C 1
ATOM 762 O O . LEU A 1 93 ? -10.553 -4.694 26.872 1.00 73.25 93 LEU A O 1
ATOM 766 N N . LEU A 1 94 ? -10.893 -3.882 24.816 1.00 68.88 94 LEU A N 1
ATOM 767 C CA . LEU A 1 94 ? -11.966 -2.973 25.209 1.00 68.88 94 LEU A CA 1
ATOM 768 C C . LEU A 1 94 ? -13.327 -3.679 25.324 1.00 68.88 94 LEU A C 1
ATO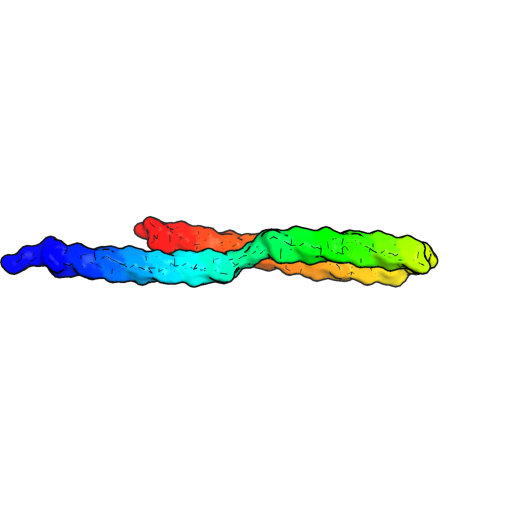M 770 O O . LEU A 1 94 ? -14.215 -3.198 26.031 1.00 68.88 94 LEU A O 1
ATOM 774 N N . LYS A 1 95 ? -13.521 -4.763 24.566 1.00 62.34 95 LYS A N 1
ATOM 775 C CA . LYS A 1 95 ? -14.778 -5.515 24.499 1.00 62.34 95 LYS A CA 1
ATOM 776 C C . LYS A 1 95 ? -14.892 -6.576 25.598 1.00 62.34 95 LYS A C 1
ATOM 778 O O . LYS A 1 95 ? -16.019 -6.873 25.995 1.00 62.34 95 LYS A O 1
ATOM 783 N N . GLU A 1 96 ? -13.764 -7.119 26.054 1.00 52.06 96 GLU A N 1
ATOM 784 C CA . GLU A 1 96 ? -13.651 -7.814 27.348 1.00 52.06 96 GLU A CA 1
ATOM 785 C C . GLU A 1 96 ? -13.824 -6.828 28.525 1.00 52.06 96 GLU A C 1
ATOM 787 O O . GLU A 1 96 ? -14.307 -7.292 29.579 1.00 52.06 96 GLU A O 1
#

Organism: NCBI:txid882626

Sequence (96 aa):
MDVEHIEAPILIHEKQKKQALVEEFEQLRPNWKGNLLRTVGMLMSMALLVWMYPEIVHQPISYVLLILIFGVSADLHAQSKRINKRIDTLYKLLKE

Secondary structure (DSSP, 8-state):
--HHHHHHHHHHHHHHHHHHHHHHHHHTS--HHHHHHHHHHHHHHHHHHHHH-GGGGG-HHHHHHHHHHHHHHHHHHHHHHHHHHHHHHHHHHHH-

Solvent-accessible surface area (backbone atoms only — not comparable to full-atom values): 5424 Å² total; per-residue (Å²): 135,63,67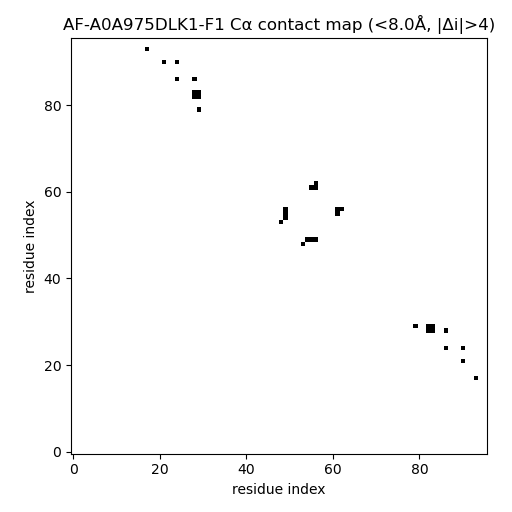,69,72,59,49,53,61,52,54,50,51,53,51,51,52,50,49,52,53,50,51,54,50,58,71,66,45,74,58,64,68,60,54,52,53,51,52,54,50,50,53,52,51,50,52,50,47,45,72,78,42,56,69,53,79,75,38,72,64,50,55,55,52,48,53,52,56,50,50,54,51,50,50,53,50,52,52,47,53,51,49,45,50,51,51,52,50,51,51,49,65,69,73,105

Nearest PDB structures (foldseek):
  8fmv-assembly1_C  TM=5.280E-01  e=4.170E+00  Bacillus subtilis subsp. subtilis str. 168